Protein 6U50 (pdb70)

Structure (mmCIF, N/CA/C/O backbone):
data_6U50
#
_entry.id   6U50
#
_cell.length_a   47.839
_cell.length_b   47.839
_cell.length_c   85.378
_cell.angle_alpha   90.000
_cell.angle_beta   90.000
_cell.angle_gamma   120.000
#
_symmetry.space_group_name_H-M   'P 31 2 1'
#
loop_
_entity.id
_entity.type
_entity.pdbx_description
1 polymer 'Anti-Sudan ebolavirus Nucleoprotein Single Domain Antibody Sudan B (SB)'
2 non-polymer (4S)-2-METHYL-2,4-PENTANEDIOL
3 water water
#
loop_
_atom_site.group_PDB
_atom_site.id
_atom_site.type_symbol
_atom_site.label_atom_id
_atom_site.labe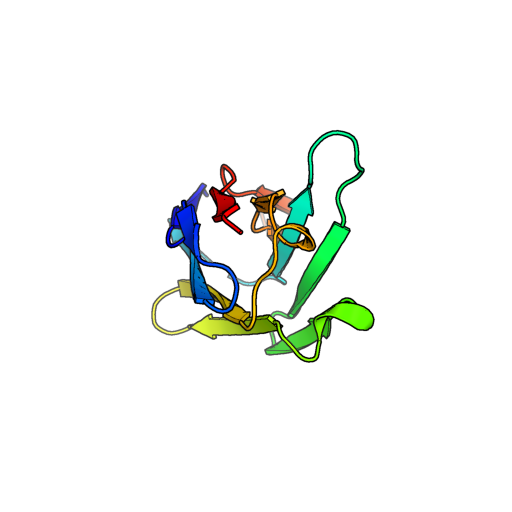l_alt_id
_atom_site.label_comp_id
_atom_site.label_asym_id
_atom_site.label_entity_id
_atom_site.label_seq_id
_atom_site.pdbx_PDB_ins_code
_atom_site.Cartn_x
_atom_site.Cartn_y
_atom_site.Cartn_z
_atom_site.occupancy
_atom_site.B_iso_or_equiv
_atom_site.auth_seq_id
_atom_site.auth_comp_id
_atom_site.auth_asym_id
_atom_site.auth_atom_id
_atom_site.pdbx_PDB_model_num
ATOM 1 N N . VAL A 1 2 ? 10.36200 -4.82700 -1.57000 1.000 44.71589 2 VAL C N 1
ATOM 2 C CA . VAL A 1 2 ? 9.96000 -6.19800 -1.87200 1.000 46.73192 2 VAL C CA 1
ATOM 3 C C . VAL A 1 2 ? 9.42200 -6.32500 -3.28800 1.000 44.65009 2 VAL C C 1
ATOM 4 O O . VAL A 1 2 ? 8.68200 -5.46300 -3.77000 1.000 44.08950 2 VAL C O 1
ATOM 8 N N . LYS A 1 3 ? 9.78800 -7.42500 -3.94300 1.000 41.79975 3 LYS C N 1
ATOM 9 C CA . LYS A 1 3 ? 9.33400 -7.71700 -5.29000 1.000 39.58896 3 LYS C CA 1
ATOM 10 C C . LYS A 1 3 ? 8.99200 -9.19600 -5.36500 1.000 34.64889 3 LYS C C 1
ATOM 11 O O . LYS A 1 3 ? 9.67600 -10.03400 -4.77000 1.000 34.08567 3 LYS C O 1
ATOM 17 N N . LEU A 1 4 ? 7.89700 -9.49700 -6.05100 1.000 27.22958 4 LEU C N 1
ATOM 18 C CA . LEU A 1 4 ? 7.49500 -10.86400 -6.35800 1.000 21.86315 4 LEU C CA 1
ATOM 19 C C . LEU A 1 4 ? 7.77600 -11.10100 -7.83600 1.000 20.69195 4 LEU C C 1
ATOM 20 O O . LEU A 1 4 ? 7.30700 -10.34400 -8.69400 1.000 22.76852 4 LEU C O 1
ATOM 25 N N . GLN A 1 5 ? 8.58500 -12.11600 -8.12800 1.000 18.61276 5 GLN C N 1
ATOM 26 C CA . GLN A 1 5 ? 8.95200 -12.45600 -9.50100 1.000 18.91543 5 GLN C CA 1
ATOM 27 C C . GLN A 1 5 ? 8.37100 -13.81900 -9.83000 1.000 16.89939 5 GLN C C 1
ATOM 28 O O . GLN A 1 5 ? 8.60300 -14.78200 -9.10000 1.000 17.60737 5 GLN C O 1
ATOM 34 N N . GLN A 1 6 ? 7.61900 -13.89600 -10.92700 1.000 17.67317 6 GLN C N 1
ATOM 35 C CA . GLN A 1 6 ? 6.90500 -15.10100 -11.31900 1.000 16.41249 6 GLN C CA 1
ATOM 36 C C . GLN A 1 6 ? 7.57700 -15.77600 -12.51200 1.000 18.33378 6 GLN C C 1
ATOM 37 O O . GLN A 1 6 ? 8.21400 -15.11700 -13.34100 1.000 22.45532 6 GLN C O 1
ATOM 43 N N . SER A 1 7 ? 7.39800 -17.09900 -12.59700 1.000 17.03099 7 SER C N 1
ATOM 44 C CA . SER A 1 7 ? 7.87700 -17.88200 -13.72500 1.000 20.41034 7 SER C CA 1
ATOM 45 C C . SER A 1 7 ? 7.04200 -19.15000 -13.89900 1.000 20.26822 7 SER C C 1
ATOM 46 O O . SER A 1 7 ? 6.20100 -19.48900 -13.06000 1.000 20.69195 7 SER C O 1
ATOM 49 N N . GLY A 1 8 ? 7.27600 -19.85200 -15.02200 1.000 22.20529 8 GLY C N 1
ATOM 50 C CA . GLY A 1 8 ? 6.76600 -21.20600 -15.22400 1.000 22.97381 8 GLY C CA 1
ATOM 51 C C . GLY A 1 8 ? 5.55500 -21.36600 -16.12900 1.000 24.53452 8 GLY C C 1
ATOM 52 O O . GLY A 1 8 ? 5.07200 -22.50300 -16.30200 1.000 24.90299 8 GLY C O 1
ATOM 53 N N . GLY A 1 9 ? 5.06500 -20.29500 -16.72500 1.000 20.48667 9 GLY C N 1
ATOM 54 C CA . GLY A 1 9 ? 3.82400 -20.33100 -17.48800 1.000 19.44444 9 GLY C CA 1
ATOM 55 C C . GLY A 1 9 ? 4.04800 -20.31800 -18.98900 1.000 20.26822 9 GLY C C 1
ATOM 56 O O . GLY A 1 9 ? 4.99400 -20.91700 -19.50900 1.000 23.40544 9 GLY C O 1
ATOM 57 N N . GLY A 1 10 ? 3.14400 -19.66200 -19.70200 1.000 16.52303 10 GLY C N 1
ATOM 58 C CA . GLY A 1 10 ? 3.26500 -19.61500 -21.14800 1.000 14.64912 10 GLY C CA 1
ATOM 59 C C . GLY A 1 10 ? 2.31700 -20.55000 -21.86300 1.000 14.37541 10 GLY C C 1
ATOM 60 O O . GLY A 1 10 ? 1.25800 -20.91800 -21.33500 1.000 16.23879 10 GLY C O 1
ATOM 61 N N . SER A 1 11 ? 2.69800 -20.95000 -23.06800 1.000 14.89389 11 SER C N 1
ATOM 62 C CA . SER A 1 11 ? 1.85800 -21.81200 -23.88200 1.000 15.40974 11 SER C CA 1
ATOM 63 C C . SER A 1 11 ? 2.01700 -23.26300 -23.46000 1.000 13.92535 11 SER C C 1
ATOM 64 O O . SER A 1 11 ? 3.12500 -23.72800 -23.16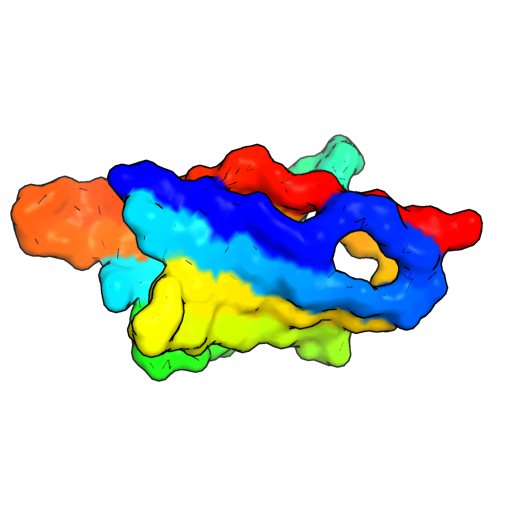200 1.000 15.01496 11 SER C O 1
ATOM 67 N N . VAL A 1 12 ? 0.89300 -23.97800 -23.45000 1.000 13.60163 12 VAL C N 1
ATOM 68 C CA . VAL A 1 12 ? 0.83900 -25.36100 -22.99300 1.000 13.38845 12 VAL C CA 1
ATOM 69 C C . VAL A 1 12 ? -0.31800 -26.04100 -23.70800 1.000 14.85704 12 VAL C C 1
ATOM 70 O O . VAL A 1 12 ? -1.38600 -25.44200 -23.90000 1.000 18.61802 12 VAL C O 1
ATOM 74 N N . GLN A 1 13 ? -0.11000 -27.29400 -24.11000 1.000 14.46489 13 GLN C N 1
ATOM 75 C CA . GLN A 1 13 ? -1.16400 -28.03100 -24.78600 1.000 17.08100 13 GLN C CA 1
ATOM 76 C C . GLN A 1 13 ? -2.25100 -28.49100 -23.81100 1.000 18.60223 13 GLN C C 1
ATOM 77 O O . GLN A 1 13 ? -2.01000 -28.72800 -22.62300 1.000 18.23640 13 GLN C O 1
ATOM 83 N N . GLU A 1 14 ? -3.46600 -28.60100 -24.32700 1.000 20.50509 14 GLU C N 1
ATOM 84 C CA . GLU A 1 14 ? -4.56000 -29.11500 -23.51900 1.000 22.72904 14 GLU C CA 1
ATOM 85 C C . GLU A 1 14 ? -4.19300 -30.48000 -22.95000 1.000 22.68167 14 GLU C C 1
ATOM 86 O O . GLU A 1 14 ? -3.58700 -31.31600 -23.63300 1.000 22.71588 14 GLU C O 1
ATOM 92 N N . GLY A 1 15 ? -4.59100 -30.71100 -21.69500 1.000 21.48679 15 GLY C N 1
ATOM 93 C CA . GLY A 1 15 ? -4.24500 -31.91700 -20.97400 1.000 20.23400 15 GLY C CA 1
ATOM 94 C C . GLY A 1 15 ? -2.91600 -31.85700 -20.26500 1.000 21.82630 15 GLY C C 1
ATOM 95 O O . GLY A 1 15 ? -2.63300 -32.74800 -19.44900 1.000 21.02621 15 GLY C O 1
ATOM 96 N N . GLY A 1 16 ? -2.10700 -30.82800 -20.54600 1.000 18.48643 16 GLY C N 1
ATOM 97 C CA . GLY A 1 16 ? -0.79700 -30.64400 -19.95600 1.000 17.88636 16 GLY C CA 1
ATOM 98 C C . GLY A 1 16 ? -0.86700 -30.07400 -18.55200 1.000 17.45736 16 GLY C C 1
ATOM 99 O O . GLY A 1 16 ? -1.93600 -29.88000 -17.96900 1.000 18.81805 16 GLY C O 1
ATOM 100 N N . SER A 1 17 ? 0.32300 -29.79500 -18.00700 1.000 17.09152 17 SER C N 1
ATOM 101 C CA . SER A 1 17 ? 0.45100 -29.32300 -16.63800 1.000 17.62053 17 SER C CA 1
ATOM 102 C C . SER A 1 17 ? 1.60700 -28.32900 -16.56400 1.000 16.94677 17 SER C C 1
ATOM 103 O O . SER A 1 17 ? 2.55200 -28.37100 -17.35400 1.000 18.07585 17 SER C O 1
ATOM 106 N N . LEU A 1 18 ? 1.51700 -27.43400 -15.58900 1.000 17.10995 18 LEU C N 1
ATOM 107 C CA . LEU A 1 18 ? 2.50700 -26.39400 -15.36400 1.000 17.52842 18 LEU C CA 1
ATOM 108 C C . LEU A 1 18 ? 2.75700 -26.29600 -13.87300 1.000 15.68346 18 LEU C C 1
ATOM 109 O O . LEU A 1 18 ? 1.90000 -26.65100 -13.06700 1.000 17.84951 18 LEU C O 1
ATOM 114 N N . ARG A 1 19 ? 3.94700 -25.81500 -13.50500 1.000 14.15696 19 ARG C N 1
ATOM 115 C CA . ARG A 1 19 ? 4.22200 -25.41400 -12.12900 1.000 16.09140 19 ARG C CA 1
ATOM 116 C C . ARG A 1 19 ? 4.66500 -23.95700 -12.15100 1.000 14.54911 19 ARG C C 1
ATOM 117 O O . ARG A 1 19 ? 5.79400 -23.65600 -12.54800 1.000 16.92308 19 ARG C O 1
ATOM 125 N N . LEU A 1 20 ? 3.79000 -23.05400 -11.72700 1.000 15.80453 20 LEU C N 1
ATOM 126 C CA . LEU A 1 20 ? 4.17700 -21.66100 -11.61300 1.000 14.29908 20 LEU C CA 1
ATOM 127 C C . LEU A 1 20 ? 4.97200 -21.44900 -10.33600 1.000 14.57280 20 LEU C C 1
ATOM 128 O O . LEU A 1 20 ? 4.76200 -22.12400 -9.32300 1.000 16.96519 20 LEU C O 1
ATOM 133 N N . SER A 1 21 ? 5.89800 -20.51000 -10.39400 1.000 15.07286 21 SER C N 1
ATOM 134 C CA . SER A 1 21 ? 6.68300 -20.14900 -9.22000 1.000 16.09667 21 SER C CA 1
ATOM 135 C C . SER A 1 21 ? 6.56500 -18.64900 -8.99900 1.000 16.40197 21 SER C C 1
ATOM 136 O O . SER A 1 21 ? 6.35100 -17.88200 -9.93700 1.000 15.72031 21 SER C O 1
ATOM 139 N N . CYS A 1 22 ? 6.68700 -18.25800 -7.73200 1.000 14.81493 22 CYS C N 1
ATOM 140 C CA . CYS A 1 22 ? 6.60900 -16.87200 -7.29200 1.000 13.54373 22 CYS C CA 1
ATOM 141 C C . CYS A 1 22 ? 7.67800 -16.72800 -6.22800 1.000 15.11760 22 CYS C C 1
ATOM 142 O O . CYS A 1 22 ? 7.57200 -17.35800 -5.17600 1.000 18.22061 22 CYS C O 1
ATOM 145 N N . ALA A 1 23 ? 8.72500 -15.96500 -6.52100 1.000 15.36500 23 ALA C N 1
ATOM 146 C CA . ALA A 1 23 ? 9.86400 -15.81400 -5.62000 1.000 17.27839 23 ALA C CA 1
ATOM 147 C C . ALA A 1 23 ? 9.82400 -14.41200 -5.03900 1.000 26.44791 23 ALA C C 1
ATOM 148 O O . ALA A 1 23 ? 9.68500 -13.43500 -5.77800 1.000 25.66360 23 ALA C O 1
ATOM 150 N N . SER A 1 24 ? 9.92600 -14.31900 -3.72300 1.000 37.39922 24 SER C N 1
ATOM 151 C CA . SER A 1 24 ? 9.83600 -13.04300 -3.01200 1.000 47.80573 24 SER C CA 1
ATOM 152 C C . SER A 1 24 ? 11.25600 -12.60200 -2.68400 1.000 51.06665 24 SER C C 1
ATOM 153 O O . SER A 1 24 ? 11.85900 -13.07500 -1.71800 1.000 52.86423 24 SER C O 1
ATOM 156 N N . SER A 1 25 ? 11.79200 -11.71400 -3.51200 1.000 52.81160 25 SER C N 1
ATOM 157 C CA . SER A 1 25 ? 13.15400 -11.22800 -3.35800 1.000 54.03543 25 SER C CA 1
ATOM 158 C C . SER A 1 25 ? 13.20900 -10.06500 -2.36800 1.000 53.53273 25 SER C C 1
ATOM 159 O O . SER A 1 25 ? 12.37800 -9.15400 -2.42000 1.000 51.42459 25 SER C O 1
ATOM 162 N N . ALA A 1 31 ? 6.13400 -15.36700 7.36900 1.000 46.32134 31 ALA C N 1
ATOM 163 C CA . ALA A 1 31 ? 6.24500 -14.10200 6.65900 1.000 45.28701 31 ALA C CA 1
ATOM 164 C C . ALA A 1 31 ? 4.86600 -13.46100 6.57200 1.000 45.48440 31 ALA C C 1
ATOM 165 O O . ALA A 1 31 ? 4.59300 -12.42400 7.19300 1.000 48.57161 31 ALA C O 1
ATOM 167 N N . GLY A 1 32 ? 3.98700 -14.10100 5.80900 1.000 41.63394 32 GLY C N 1
ATOM 168 C CA . GLY A 1 32 ? 2.61400 -13.68100 5.69700 1.000 35.40424 32 GLY C CA 1
ATOM 169 C C . GLY A 1 32 ? 1.87100 -14.65600 4.80800 1.000 27.16642 32 GLY C C 1
ATOM 1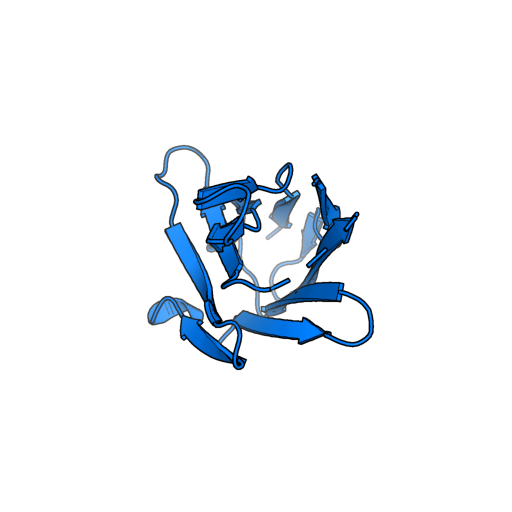70 O O . GLY A 1 32 ? 2.48200 -15.48500 4.13000 1.000 28.01125 32 GLY C O 1
ATOM 171 N N . PRO A 1 33 ? 0.54700 -14.58500 4.78200 1.000 22.01843 33 PRO C N 1
ATOM 172 C CA . PRO A 1 33 ? -0.19500 -15.44300 3.85900 1.000 17.44946 33 PRO C CA 1
ATOM 173 C C . PRO A 1 33 ? 0.06700 -15.03700 2.41300 1.000 18.31272 33 PRO C C 1
ATOM 174 O O . PRO A 1 33 ? 0.40200 -13.88700 2.10800 1.000 16.50198 33 PRO C O 1
ATOM 178 N N . MET A 1 34 ? -0.07300 -16.00900 1.52100 1.000 15.79926 34 MET C N 1
ATOM 179 C CA . MET A 1 34 ? 0.11800 -15.77300 0.09900 1.000 15.51765 34 MET C CA 1
ATOM 180 C C . MET A 1 34 ? -1.02300 -16.42100 -0.66300 1.000 13.89903 34 MET C C 1
ATOM 181 O O . MET A 1 34 ? -1.69100 -17.32000 -0.16700 1.000 16.56514 34 MET C O 1
ATOM 186 N N . GLY A 1 35 ? -1.21700 -15.97800 -1.90200 1.000 15.24920 35 GLY C N 1
ATOM 187 C CA . GLY A 1 35 ? -2.25800 -16.55600 -2.72500 1.000 14.34119 35 GLY C CA 1
ATOM 188 C C . GLY A 1 35 ? -1.95200 -16.42400 -4.20300 1.000 13.85429 35 GLY C C 1
ATOM 189 O O . GLY A 1 35 ? -1.16800 -15.57400 -4.63200 1.000 15.05970 35 GLY C O 1
ATOM 190 N N . TRP A 1 36 ? -2.57000 -17.31700 -4.96200 1.000 12.02513 36 TRP C N 1
ATOM 191 C CA . TRP A 1 36 ? -2.61300 -17.28000 -6.42000 1.000 12.43044 36 TRP C CA 1
ATOM 192 C C . TRP A 1 36 ? -4.00700 -16.89100 -6.89100 1.000 12.26989 36 TRP C C 1
ATOM 193 O O . TRP A 1 36 ? -5.00800 -17.45000 -6.42000 1.000 13.89903 36 TRP C O 1
ATOM 204 N N . TYR A 1 37 ? -4.05600 -15.94300 -7.83200 1.000 10.99342 37 TYR C N 1
ATOM 205 C CA . TYR A 1 37 ? -5.28200 -15.45500 -8.44000 1.000 11.98302 37 TYR C CA 1
ATOM 206 C C . TYR A 1 37 ? -5.12700 -15.57800 -9.93800 1.000 13.48846 37 TYR C C 1
ATOM 207 O O . TYR A 1 37 ? -4.01600 -15.71000 -10.44700 1.000 15.28078 37 TYR C O 1
ATOM 216 N N . ARG A 1 38 ? -6.24900 -15.55600 -10.64100 1.000 13.25159 38 ARG C N 1
ATOM 217 C CA . ARG A 1 38 ? -6.18900 -15.52100 -12.09200 1.000 14.37014 38 ARG C CA 1
ATOM 218 C C . ARG A 1 38 ? -7.27200 -14.60400 -12.62300 1.000 14.82809 38 ARG C C 1
ATOM 219 O O . ARG A 1 38 ? -8.32700 -14.40300 -11.99400 1.000 16.56778 38 ARG C O 1
ATOM 227 N N . ARG A 1 39 ? -6.99100 -14.04100 -13.79200 1.000 15.86769 39 ARG C N 1
ATOM 228 C CA . ARG A 1 39 ? -7.95700 -13.19700 -14.47600 1.000 18.14165 39 ARG C CA 1
ATOM 229 C C . ARG A 1 39 ? -7.92900 -13.50200 -15.96600 1.000 21.35519 39 ARG C C 1
ATOM 230 O O . ARG A 1 39 ? -6.90900 -13.29200 -16.64100 1.000 20.64195 39 ARG C O 1
ATOM 238 N N . ALA A 1 40 ? -9.04500 -14.01700 -16.45600 1.000 22.01053 40 ALA C N 1
ATOM 239 C CA . ALA A 1 40 ? -9.24400 -14.26000 -17.86900 1.000 29.32194 40 ALA C CA 1
ATOM 240 C C . ALA A 1 40 ? -9.76400 -12.99700 -18.53000 1.000 31.87751 40 ALA C C 1
ATOM 241 O O . ALA A 1 40 ? -10.33300 -12.12800 -17.86700 1.000 30.50366 40 ALA C O 1
ATOM 243 N N . PRO A 1 41 ? -9.59700 -12.87600 -19.84300 1.000 37.42028 41 PRO C N 1
ATOM 244 C CA . PRO A 1 41 ? -10.08500 -11.68600 -20.54000 1.000 39.94426 41 PRO C CA 1
ATOM 245 C C . PRO A 1 41 ? -11.57300 -11.51200 -20.31000 1.000 42.87093 41 PRO C C 1
ATOM 246 O O . PRO A 1 41 ? -12.35300 -12.45800 -20.44900 1.000 45.53177 41 PRO C O 1
ATOM 250 N N . GLY A 1 42 ? -11.95900 -10.29200 -19.94700 1.000 42.18401 42 GLY C N 1
ATOM 251 C CA . GLY A 1 42 ? -13.35600 -9.96800 -19.75700 1.000 40.49433 42 GLY C CA 1
ATOM 252 C C . GLY A 1 42 ? -13.97500 -10.54100 -18.50500 1.000 39.02573 42 GLY C C 1
ATOM 253 O O . GLY A 1 42 ? -15.20500 -10.61000 -18.40600 1.000 41.13914 42 GLY C O 1
ATOM 254 N N . ASN A 1 43 ? -13.17000 -10.95700 -17.53600 1.000 34.45676 43 ASN C N 1
ATOM 255 C CA . ASN A 1 43 ? -13.72100 -11.46000 -16.29100 1.000 32.07490 43 ASN C CA 1
ATOM 256 C C . ASN A 1 43 ? -13.02000 -10.81200 -15.10700 1.000 28.82714 43 ASN C C 1
ATOM 257 O O . ASN A 1 43 ? -11.94600 -10.22000 -15.24000 1.000 31.12215 43 ASN C O 1
ATOM 262 N N . GLU A 1 44 ? -13.65100 -10.93300 -13.93600 1.000 26.59793 44 GLU C N 1
ATOM 263 C CA . GLU A 1 44 ? -13.07300 -10.41300 -12.71500 1.000 21.33150 44 GLU C CA 1
ATOM 264 C C . GLU A 1 44 ? -12.01400 -11.37600 -12.18900 1.000 20.60773 44 GLU C C 1
ATOM 265 O O . GLU A 1 44 ? -11.93300 -12.53700 -12.59400 1.000 21.53942 44 GLU C O 1
ATOM 271 N N . ARG A 1 45 ? -11.19500 -10.86400 -11.27800 1.000 19.84448 45 ARG C N 1
ATOM 272 C CA . ARG A 1 45 ? -10.18800 -11.66700 -10.59500 1.000 18.89437 45 ARG C CA 1
ATOM 273 C C . ARG A 1 45 ? -10.85100 -12.81200 -9.83800 1.000 19.39180 45 ARG C C 1
ATOM 274 O O . ARG A 1 45 ? -11.93900 -12.66400 -9.27600 1.000 19.27863 45 ARG C O 1
ATOM 282 N N . GLU A 1 46 ? -10.19000 -13.96000 -9.79700 1.000 16.19931 46 GLU C N 1
ATOM 283 C CA . GLU A 1 46 ? -10.68400 -15.02600 -8.93500 1.000 17.08889 46 GLU C CA 1
ATOM 284 C C . GLU A 1 46 ? -9.53500 -15.66900 -8.17800 1.000 16.63094 46 GLU C C 1
ATOM 285 O O . GLU A 1 46 ? -8.45000 -15.88500 -8.73000 1.000 18.03900 46 GLU C O 1
ATOM 291 N N . LEU A 1 47 ? -9.79100 -15.96000 -6.90000 1.000 13.70691 47 LEU C N 1
ATOM 292 C CA . LEU A 1 47 ? -8.82600 -16.68400 -6.08200 1.000 13.34897 47 LEU C CA 1
ATOM 293 C C . LEU A 1 47 ? -8.76200 -18.12100 -6.56200 1.000 15.19919 47 LEU C C 1
ATOM 294 O O . LEU A 1 47 ? -9.79500 -18.76600 -6.75000 1.000 18.12849 47 LEU C O 1
ATOM 299 N N . VAL A 1 48 ? -7.55600 -18.60400 -6.83000 1.000 12.51729 48 VAL C N 1
ATOM 300 C CA . VAL A 1 48 ? -7.35400 -20.01700 -7.10400 1.000 13.88588 48 VAL C CA 1
ATOM 301 C C . VAL A 1 48 ? -7.01000 -20.77500 -5.83000 1.000 14.20170 48 VAL C C 1
ATOM 302 O O . VAL A 1 48 ? -7.63100 -21.79100 -5.51000 1.000 14.00168 48 VAL C O 1
ATOM 306 N N . ALA A 1 49 ? -6.02500 -20.28800 -5.07600 1.000 13.05420 49 ALA C N 1
ATOM 307 C CA . ALA A 1 49 ? -5.61600 -20.96200 -3.85200 1.000 15.14655 49 ALA C CA 1
ATOM 308 C C . ALA A 1 49 ? -4.86200 -19.97600 -2.97000 1.000 14.45963 49 ALA C C 1
ATOM 309 O O . ALA A 1 49 ? -4.22400 -19.05000 -3.46800 1.000 15.70451 49 ALA C O 1
ATOM 311 N N . GLY A 1 50 ? -4.92500 -20.18200 -1.65300 1.000 13.68322 50 GLY C N 1
ATOM 312 C CA . GLY A 1 50 ? -4.14600 -19.38700 -0.72900 1.000 14.14643 50 GLY C CA 1
ATOM 313 C C . GLY A 1 50 ? -3.50700 -20.27800 0.31600 1.000 15.07286 50 GLY C C 1
ATOM 314 O O . GLY A 1 50 ? -3.93900 -21.40200 0.54200 1.000 16.86518 50 GLY C O 1
ATOM 315 N N . ILE A 1 51 ? -2.45900 -19.76200 0.95100 1.000 12.72258 51 ILE C N 1
ATOM 316 C CA . ILE A 1 51 ? -1.75900 -20.51700 1.98900 1.000 12.76732 51 ILE C CA 1
ATOM 317 C C . ILE A 1 51 ? -1.37800 -19.57400 3.12200 1.000 15.39395 51 ILE C C 1
ATOM 318 O O . ILE A 1 51 ? -0.86500 -18.47700 2.88400 1.000 18.51801 51 ILE C O 1
ATOM 323 N N . SER A 1 52 ? -1.64900 -19.99400 4.36100 1.000 15.46764 52 SER C N 1
ATOM 324 C CA . SER A 1 52 ? -1.32500 -19.17900 5.52200 1.000 16.40723 52 SER C CA 1
ATOM 325 C C . SER A 1 52 ? 0.16500 -19.26900 5.86100 1.000 18.98649 52 SER C C 1
ATOM 326 O O . SER A 1 52 ? 0.91300 -20.09900 5.33800 1.000 17.84424 52 SER C O 1
ATOM 329 N N . ARG A 1 53 ? 0.59500 -18.38800 6.76300 1.000 20.75775 53 ARG C N 1
ATOM 330 C CA . ARG A 1 53 ? 1.97800 -18.43600 7.20900 1.000 22.18424 53 ARG C CA 1
ATOM 331 C C . ARG A 1 53 ? 2.31800 -19.83800 7.70200 1.000 18.06796 53 ARG C C 1
ATOM 332 O O . ARG A 1 53 ? 3.40000 -20.35900 7.42200 1.000 22.20793 53 ARG C O 1
ATOM 340 N N . ASN A 1 54 ? 1.40000 -20.47100 8.42100 1.000 17.26260 54 ASN C N 1
ATOM 341 C CA . ASN A 1 54 ? 1.63700 -21.77800 9.01100 1.000 18.62329 54 ASN C CA 1
ATO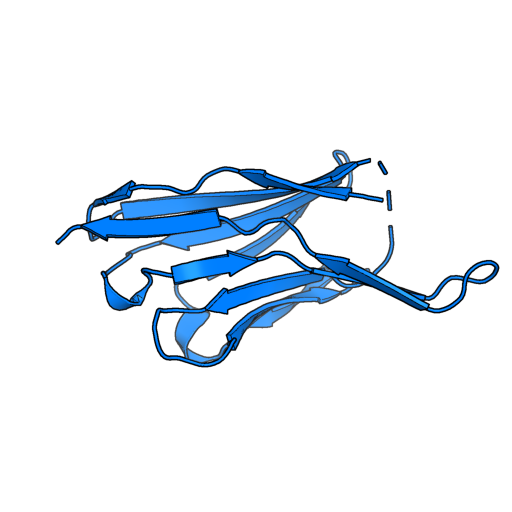M 342 C C . ASN A 1 54 ? 1.33800 -22.93300 8.06800 1.000 18.56538 54 ASN C C 1
ATOM 343 O O . ASN A 1 54 ? 1.49300 -24.09400 8.47400 1.000 18.63645 54 ASN C O 1
ATOM 348 N N . GLY A 1 55 ? 0.93200 -22.65200 6.82300 1.000 17.02836 55 GLY C N 1
ATOM 349 C CA . GLY A 1 55 ? 0.74500 -23.68100 5.82000 1.000 15.36237 55 GLY C CA 1
ATOM 350 C C . GLY A 1 55 ? -0.67800 -24.15500 5.60800 1.000 13.34897 55 GLY C C 1
ATOM 351 O O . GLY A 1 55 ? -0.88200 -25.07700 4.80900 1.000 14.38594 55 GLY C O 1
ATOM 352 N N . ARG A 1 56 ? -1.67100 -23.56200 6.28300 1.000 15.33605 56 ARG C N 1
ATOM 353 C CA . ARG A 1 56 ? -3.05900 -23.94400 6.03000 1.000 16.21773 56 ARG C CA 1
ATOM 354 C C . ARG A 1 56 ? -3.47800 -23.45000 4.65300 1.000 15.57292 56 ARG C C 1
ATOM 355 O O . ARG A 1 56 ? -3.21300 -22.30100 4.28900 1.000 15.58345 56 ARG C O 1
ATOM 363 N N . THR A 1 57 ? -4.15000 -24.30300 3.89600 1.000 14.83599 57 THR C N 1
ATOM 364 C CA . THR A 1 57 ? -4.48100 -23.98400 2.51000 1.000 13.17000 57 THR C CA 1
ATOM 365 C C . THR A 1 57 ? -5.98300 -23.84900 2.31100 1.000 14.68334 57 THR C C 1
ATOM 366 O O . THR A 1 57 ? -6.78900 -24.50200 2.98300 1.000 16.42039 57 THR C O 1
ATOM 370 N N . ILE A 1 58 ? -6.34600 -22.98400 1.36900 1.000 14.04116 58 ILE C N 1
ATOM 371 C CA . ILE A 1 58 ? -7.72500 -22.85100 0.92200 1.000 14.28856 58 ILE C CA 1
ATOM 372 C C . ILE A 1 58 ? -7.73400 -22.79100 -0.60200 1.000 16.71516 58 ILE C C 1
ATOM 373 O O . ILE A 1 58 ? -6.80800 -22.24600 -1.21900 1.000 16.61515 58 ILE C O 1
ATOM 378 N N . TYR A 1 59 ? -8.75700 -23.40800 -1.20200 1.000 15.22551 59 TYR C N 1
ATOM 379 C CA . TYR A 1 59 ? -8.88400 -23.50000 -2.64500 1.000 15.45975 59 TYR C CA 1
ATOM 380 C C . TYR A 1 59 ? -10.25200 -23.02600 -3.10900 1.000 15.03338 59 TYR C C 1
ATOM 381 O O . TYR A 1 59 ? -11.25300 -23.19000 -2.41400 1.000 16.74674 59 TYR C O 1
ATOM 390 N N . ALA A 1 60 ? -10.29900 -22.46600 -4.31700 1.000 14.60438 60 ALA C N 1
ATOM 391 C CA . ALA A 1 60 ? -11.57200 -22.38300 -5.00600 1.000 16.48619 60 ALA C CA 1
ATOM 392 C C . ALA A 1 60 ? -12.16800 -23.79800 -5.07700 1.000 18.12323 60 ALA C C 1
ATOM 393 O O . ALA A 1 60 ? -11.48400 -24.71900 -5.54800 1.000 18.21008 60 ALA C O 1
ATOM 395 N N . PRO A 1 61 ? -13.39600 -24.01900 -4.58900 1.000 17.46262 61 PRO C N 1
ATOM 396 C CA . PRO A 1 61 ? -13.90400 -25.40600 -4.54100 1.000 18.22587 61 PRO C CA 1
ATOM 397 C C . PRO A 1 61 ? -13.78000 -26.15900 -5.84800 1.000 20.21558 61 PRO C C 1
ATOM 398 O O . PRO A 1 61 ? -13.41900 -27.34300 -5.83800 1.000 21.85525 61 PRO C O 1
ATOM 402 N N . SER A 1 62 ? -14.05400 -25.50900 -6.98000 1.000 21.93684 62 SER C N 1
ATOM 403 C CA . SER A 1 62 ? -14.09000 -26.21900 -8.25100 1.000 24.41082 62 SER C CA 1
ATOM 404 C C . SER A 1 62 ? -12.71000 -26.43700 -8.84800 1.000 22.53428 62 SER C C 1
ATOM 405 O O . SER A 1 62 ? -12.59900 -27.10300 -9.88600 1.000 23.45808 62 SER C O 1
ATOM 408 N N . LEU A 1 63 ? -11.66200 -25.89400 -8.23100 1.000 19.68131 63 LEU C N 1
ATOM 409 C CA . LEU A 1 63 ? -10.30800 -26.03100 -8.74400 1.000 16.84676 63 LEU C CA 1
ATOM 410 C C . LEU A 1 63 ? -9.44800 -26.93900 -7.88000 1.000 18.47590 63 LEU C C 1
ATOM 411 O O . LEU A 1 63 ? -8.35200 -27.31500 -8.29700 1.000 19.90239 63 LEU C O 1
ATOM 416 N N . LYS A 1 64 ? -9.93000 -27.29700 -6.71600 1.000 19.66552 64 LYS C N 1
ATOM 417 C CA . LYS A 1 64 ? -9.17000 -28.08700 -5.80600 1.000 24.36871 64 LYS C CA 1
ATOM 418 C C . LYS A 1 64 ? -8.62000 -29.38100 -6.34200 1.000 23.58704 64 LYS C C 1
ATOM 419 O O . LYS A 1 64 ? -7.56700 -29.78400 -5.98100 1.000 25.44252 64 LYS C O 1
ATOM 425 N N . ASP A 1 65 ? -9.34500 -30.00900 -7.21500 1.000 21.32098 65 ASP C N 1
ATOM 426 C CA . ASP A 1 65 ? -8.91400 -31.31100 -7.71900 1.000 24.28449 65 ASP C CA 1
ATOM 427 C C . ASP A 1 65 ? -7.76400 -31.22800 -8.72000 1.000 23.86865 65 ASP C C 1
ATOM 428 O O . ASP A 1 65 ? -7.09600 -32.24400 -8.95600 1.000 27.64279 65 ASP C O 1
ATOM 433 N N . ARG A 1 66 ? -7.50800 -30.05800 -9.31500 1.000 21.64470 66 ARG C N 1
ATOM 434 C CA . ARG A 1 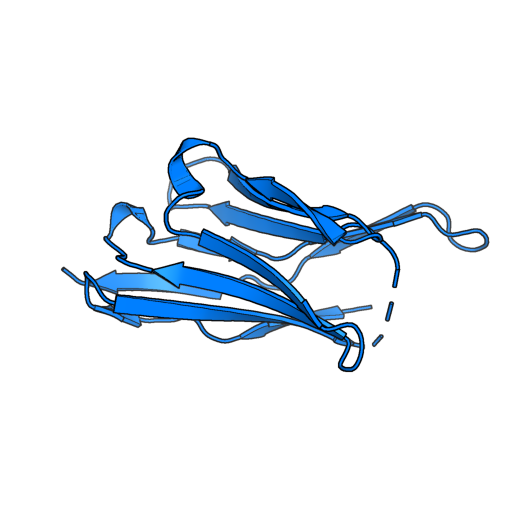66 ? -6.46600 -29.92200 -10.32600 1.000 20.23927 66 ARG C CA 1
ATOM 435 C C . ARG A 1 66 ? -5.35200 -28.95500 -9.95500 1.000 19.37864 66 ARG C C 1
ATOM 436 O O . ARG A 1 66 ? -4.33800 -28.90900 -10.66500 1.000 19.48392 66 ARG C O 1
ATOM 444 N N . PHE A 1 67 ? -5.49900 -28.18100 -8.88800 1.000 18.02321 67 PHE C N 1
ATOM 445 C CA . PHE A 1 67 ? -4.52400 -27.17400 -8.50400 1.000 19.58393 67 PHE C CA 1
ATOM 446 C C . PHE A 1 67 ? -4.00700 -27.48300 -7.10200 1.000 22.66324 67 PHE C C 1
ATOM 447 O O . PHE A 1 67 ? -4.77000 -27.89600 -6.22200 1.000 23.27911 67 PHE C O 1
ATOM 455 N N . THR A 1 68 ? -2.71000 -27.30300 -6.90300 1.000 20.32875 68 THR C N 1
ATOM 456 C CA . THR A 1 68 ? -2.10900 -27.43000 -5.58000 1.000 21.60785 68 THR C CA 1
ATOM 457 C C . THR A 1 68 ? -1.15600 -26.27300 -5.30500 1.000 18.40747 68 THR C C 1
ATOM 458 O O . THR A 1 68 ? -0.24200 -25.99600 -6.09500 1.000 18.25482 68 THR C O 1
ATOM 462 N N . ILE A 1 69 ? -1.33300 -25.63300 -4.15400 1.000 16.39933 69 ILE C N 1
ATOM 463 C CA . ILE A 1 69 ? -0.46100 -24.54900 -3.70900 1.000 14.76493 69 ILE C CA 1
ATOM 464 C C . ILE A 1 69 ? 0.49300 -25.11200 -2.66600 1.000 14.64386 69 ILE C C 1
ATOM 465 O O . ILE A 1 69 ? 0.11700 -25.97200 -1.84400 1.000 16.89413 69 ILE C O 1
ATOM 470 N N . SER A 1 70 ? 1.74000 -24.65600 -2.71100 1.000 15.96507 70 SER C N 1
ATOM 471 C CA . SER A 1 70 ? 2.72500 -25.03400 -1.71000 1.000 16.57830 70 SER C CA 1
ATOM 472 C C . SER A 1 70 ? 3.75100 -23.91200 -1.60100 1.000 17.00993 70 SER C C 1
ATOM 473 O O . SER A 1 70 ? 3.89400 -23.08000 -2.50100 1.000 15.74926 70 SER C O 1
ATOM 476 N N . ARG A 1 71 ? 4.45400 -23.88000 -0.47900 1.000 18.76014 71 ARG C N 1
ATOM 477 C CA . ARG A 1 71 ? 5.47300 -22.87100 -0.23800 1.000 21.39467 71 ARG C CA 1
ATOM 478 C C . ARG A 1 71 ? 6.73200 -23.55600 0.25700 1.000 22.80273 71 ARG C C 1
ATOM 479 O O . ARG A 1 71 ? 6.67800 -24.39200 1.17100 1.000 24.40556 71 ARG C O 1
ATOM 487 N N . ASP A 1 72 ? 7.85400 -23.20200 -0.36200 1.000 24.94246 72 ASP C N 1
ATOM 488 C CA . ASP A 1 72 ? 9.17600 -23.68700 0.02400 1.000 29.41405 72 ASP C CA 1
ATOM 489 C C . ASP A 1 72 ? 9.78400 -22.64400 0.95400 1.000 34.40676 72 ASP C C 1
ATOM 490 O O . ASP A 1 72 ? 10.18600 -21.56600 0.50800 1.000 33.09081 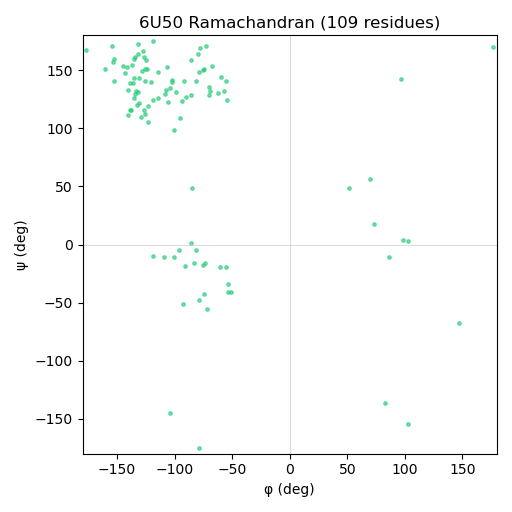72 ASP C O 1
ATOM 495 N N . ASP A 1 73 ? 9.88000 -22.97500 2.23100 1.000 40.83384 73 ASP C N 1
ATOM 496 C CA . ASP A 1 73 ? 10.42500 -22.03400 3.16700 1.000 47.17145 73 ASP C CA 1
ATOM 497 C C . ASP A 1 73 ? 11.96400 -22.00600 3.23200 1.000 50.05074 73 ASP C C 1
ATOM 498 O O . ASP A 1 73 ? 12.55000 -21.08000 3.70900 1.000 51.21140 73 ASP C O 1
ATOM 503 N N . ASP A 1 74 ? 12.59600 -23.00900 2.70100 1.000 50.50606 74 ASP C N 1
ATOM 504 C CA . ASP A 1 74 ? 14.02700 -22.99200 2.64900 1.000 52.06940 74 ASP C CA 1
ATOM 505 C C . ASP A 1 74 ? 14.47800 -22.01000 1.54800 1.000 50.34551 74 ASP C C 1
ATOM 506 O O . ASP A 1 74 ? 15.38700 -21.24900 1.75700 1.000 50.09811 74 ASP C O 1
ATOM 511 N N . ASN A 1 75 ? 13.82600 -22.00700 0.39000 1.000 46.67139 75 ASN C N 1
ATOM 512 C CA . ASN A 1 75 ? 14.23000 -21.12500 -0.71100 1.000 44.61324 75 ASN C CA 1
ATOM 513 C C . ASN A 1 75 ? 13.40400 -19.86100 -0.89100 1.000 44.47112 75 ASN C C 1
ATOM 514 O O . ASN A 1 75 ? 13.74000 -19.00500 -1.64600 1.000 44.35795 75 ASN C O 1
ATOM 519 N N . ASN A 1 76 ? 12.28600 -19.75600 -0.20200 1.000 42.55247 76 ASN C N 1
ATOM 520 C CA . ASN A 1 76 ? 11.41400 -18.59800 -0.32100 1.000 43.68682 76 ASN C CA 1
ATOM 521 C C . ASN A 1 76 ? 10.74800 -18.59500 -1.69500 1.000 35.41740 76 ASN C C 1
ATOM 522 O O . ASN A 1 76 ? 10.86900 -17.62700 -2.45600 1.000 34.00934 76 ASN C O 1
ATOM 527 N N . ILE A 1 77 ? 10.05600 -19.68000 -2.02400 1.000 27.04272 77 ILE C N 1
ATOM 528 C CA . ILE A 1 77 ? 9.36200 -19.80200 -3.30200 1.000 22.96591 77 ILE C CA 1
ATOM 529 C C . ILE A 1 77 ? 7.96300 -20.33600 -3.05600 1.000 20.01556 77 ILE C C 1
ATOM 530 O O . ILE A 1 77 ? 7.79200 -21.31900 -2.33200 1.000 21.26044 77 ILE C O 1
ATOM 535 N N . LEU A 1 78 ? 6.97200 -19.69300 -3.66400 1.000 16.08614 78 LEU C N 1
ATOM 536 C CA . LEU A 1 78 ? 5.59800 -20.17100 -3.66400 1.000 15.81769 78 LEU C CA 1
ATOM 537 C C . LEU A 1 78 ? 5.33300 -20.81400 -5.01600 1.000 16.41513 78 LEU C C 1
ATOM 538 O O . LEU A 1 78 ? 5.77800 -20.29400 -6.04600 1.000 16.76780 78 LEU C O 1
ATOM 543 N N . TYR A 1 79 ? 4.61400 -21.94400 -5.01200 1.000 16.18352 79 TYR C N 1
ATOM 544 C CA . TYR A 1 79 ? 4.33000 -22.69900 -6.22400 1.000 15.68609 79 TYR C CA 1
ATOM 545 C C . TYR A 1 79 ? 2.83600 -22.89900 -6.41600 1.000 14.28592 79 TYR C C 1
ATOM 546 O O . TYR A 1 79 ? 2.07900 -23.01100 -5.45000 1.000 15.65977 79 TYR C O 1
ATOM 555 N N . LEU A 1 80 ? 2.43300 -23.00100 -7.67500 1.000 13.68059 80 LEU C N 1
ATOM 556 C CA . LEU A 1 80 ? 1.09500 -23.45200 -8.04400 1.000 13.37792 80 LEU C CA 1
ATOM 557 C C . LEU A 1 80 ? 1.24900 -24.54900 -9.08500 1.000 15.42290 80 LEU C C 1
ATOM 558 O O . LEU A 1 80 ? 1.67000 -24.28100 -10.21400 1.000 17.18101 80 LEU C O 1
ATOM 563 N N . GLN A 1 81 ? 0.95100 -25.77900 -8.69900 1.000 15.18340 81 GLN C N 1
ATOM 564 C CA . GLN A 1 81 ? 0.88800 -26.88900 -9.63800 1.000 16.07298 81 GLN C CA 1
ATOM 565 C C . GLN A 1 81 ? -0.51100 -26.91500 -10.23600 1.000 16.55462 81 GLN C C 1
ATOM 566 O O . GLN A 1 81 ? -1.49700 -26.86000 -9.49800 1.000 20.50772 81 GLN C O 1
ATOM 572 N N . MET A 1 82 ? -0.59400 -26.96300 -11.56500 1.000 19.26020 82 MET C N 1
ATOM 573 C CA . MET A 1 82 ? -1.88200 -26.96200 -12.24500 1.000 20.43666 82 MET C CA 1
ATOM 574 C C . MET A 1 82 ? -1.89100 -28.01100 -13.35200 1.000 19.76026 82 MET C C 1
ATOM 575 O O . MET A 1 82 ? -1.03000 -27.99900 -14.23600 1.000 21.14727 82 MET C O 1
ATOM 580 N N . SER A 1 83 ? -2.88100 -28.90800 -13.32100 1.000 19.04965 83 SER C N 1
ATOM 581 C CA . SER A 1 83 ? -2.87200 -30.10100 -14.15600 1.000 19.07597 83 SER C CA 1
ATOM 582 C C . SER A 1 83 ? -4.15600 -30.24700 -14.96200 1.000 19.58130 83 SER C C 1
ATOM 583 O O . SER A 1 83 ? -5.18100 -29.61100 -14.68500 1.000 19.94450 83 SER C O 1
ATOM 586 N N . ASP A 1 84 ? -4.09600 -31.14600 -15.95000 1.000 19.04702 84 ASP C N 1
ATOM 587 C CA . ASP A 1 84 ? -5.25200 -31.46400 -16.79800 1.000 23.12646 84 ASP C CA 1
ATOM 588 C C . ASP A 1 84 ? -5.87700 -30.19100 -17.37700 1.000 21.83156 84 ASP C C 1
ATOM 589 O O . ASP A 1 84 ? -7.09000 -29.99100 -17.32800 1.000 20.92356 84 ASP C O 1
ATOM 594 N N . LEU A 1 85 ? -5.04100 -29.32000 -17.93500 1.000 19.39706 85 LEU C N 1
ATOM 595 C CA . LEU A 1 85 ? -5.51000 -27.98600 -18.31300 1.000 19.29705 85 LEU C CA 1
ATOM 596 C C . LEU A 1 85 ? -6.38100 -28.01600 -19.56900 1.000 20.07872 85 LEU C C 1
ATOM 597 O O . LEU A 1 85 ? -6.21600 -28.85900 -20.45900 1.000 21.68418 85 LEU C O 1
ATOM 602 N N . THR A 1 86 ? -7.30000 -27.06200 -19.64700 1.000 20.13136 86 THR C N 1
ATOM 603 C CA . THR A 1 86 ? -8.04100 -26.74000 -20.85700 1.000 21.42625 86 THR C CA 1
ATOM 604 C C . THR A 1 86 ? -7.99900 -25.23600 -21.07500 1.000 19.66552 86 THR C C 1
ATOM 605 O O . THR A 1 86 ? -7.52600 -24.48300 -20.22000 1.000 18.39168 86 THR C O 1
ATOM 609 N N . PRO A 1 87 ? -8.50100 -24.76300 -22.21600 1.000 20.48140 87 PRO C N 1
ATOM 610 C CA . PRO A 1 87 ? -8.60600 -23.31400 -22.42600 1.000 21.16570 87 PRO C CA 1
ATOM 611 C C . PRO A 1 87 ? -9.39400 -22.59100 -21.34600 1.000 20.03135 87 PRO C C 1
ATOM 612 O O . PRO A 1 87 ? -9.26800 -21.37300 -21.21900 1.000 19.66552 87 PRO C O 1
ATOM 616 N N . GLY A 1 88 ? -10.22000 -23.30800 -20.57500 1.000 17.97058 88 GLY C N 1
ATOM 617 C CA . GLY A 1 88 ? -10.89000 -22.67500 -19.45100 1.000 16.91255 88 GLY C CA 1
ATOM 618 C C . GLY A 1 88 ? -9.92600 -22.11700 -18.42500 1.000 17.91004 88 GLY C C 1
ATOM 619 O O . GLY A 1 88 ? -10.30900 -21.24100 -17.63500 1.000 18.04953 88 GLY C O 1
ATOM 620 N N . ASP A 1 89 ? -8.67200 -22.59200 -18.43600 1.000 16.28880 89 ASP C N 1
ATOM 621 C CA . ASP A 1 89 ? -7.61800 -22.14800 -17.52800 1.000 14.55174 89 ASP C CA 1
ATOM 622 C C . ASP A 1 89 ? -6.72500 -21.06500 -18.13500 1.000 14.77546 89 ASP C C 1
ATOM 623 O O . ASP A 1 89 ? -5.84100 -20.54600 -17.45300 1.000 14.96758 89 ASP C O 1
ATOM 628 N N . THR A 1 90 ? -6.91900 -20.71500 -19.39500 1.000 16.29932 90 THR C N 1
ATOM 629 C CA . THR A 1 90 ? -6.16600 -19.60900 -19.96400 1.000 13.99905 90 THR C CA 1
ATOM 630 C C . THR A 1 90 ? -6.50700 -18.33500 -19.20500 1.000 13.57794 90 THR C C 1
ATOM 631 O O . THR A 1 90 ? -7.68500 -18.01400 -19.00700 1.000 16.53093 90 THR C O 1
ATOM 635 N N . ALA A 1 91 ? -5.47200 -17.60900 -18.78500 1.000 12.96471 91 ALA C N 1
ATOM 636 C CA . ALA A 1 91 ? -5.64800 -16.40700 -17.97000 1.000 13.91219 91 ALA C CA 1
ATOM 637 C C . ALA A 1 91 ? -4.27600 -15.87300 -17.59800 1.000 15.27025 91 ALA C C 1
ATOM 638 O O . ALA A 1 91 ? -3.25600 -16.53400 -17.80400 1.000 15.15182 91 ALA C O 1
ATOM 640 N N . VAL A 1 92 ? -4.25800 -14.66700 -17.03200 1.000 12.92523 92 VAL C N 1
ATOM 641 C CA . VAL A 1 92 ? -3.07000 -14.16200 -16.36100 1.000 12.47518 92 VAL C CA 1
ATOM 642 C C . VAL A 1 92 ? -3.17300 -14.58000 -14.90400 1.000 12.13040 92 VAL C C 1
ATOM 643 O O . VAL A 1 92 ? -4.19600 -14.33300 -14.25000 1.000 15.99665 92 VAL C O 1
ATOM 647 N N . TYR A 1 93 ? -2.12400 -15.23000 -14.40900 1.000 12.13567 93 TYR C N 1
ATOM 648 C CA . TYR A 1 93 ? -2.04100 -15.72300 -13.04000 1.000 11.79352 93 TYR C CA 1
ATOM 649 C C . TYR A 1 93 ? -1.12900 -14.81200 -12.23300 1.000 12.45149 93 TYR C C 1
ATOM 650 O O . TYR A 1 93 ? -0.05900 -14.41000 -12.70300 1.000 13.91483 93 TYR C O 1
ATOM 659 N N . TYR A 1 94 ? -1.56700 -14.46500 -11.03300 1.000 9.63010 94 TYR C N 1
ATOM 660 C CA . TYR A 1 94 ? -0.85000 -13.53000 -10.18400 1.000 10.70128 94 TYR C CA 1
ATOM 661 C C . TYR A 1 94 ? -0.64100 -14.13100 -8.81000 1.000 12.98840 94 TYR C C 1
ATOM 662 O O . TYR A 1 94 ? -1.54100 -14.77200 -8.25700 1.000 14.36225 94 TYR C O 1
ATOM 671 N N A CYS A 1 95 ? 0.55100 -13.93700 -8.25800 0.730 12.10935 95 CYS C N 1
ATOM 672 N N B CYS A 1 95 ? 0.52100 -13.83800 -8.24100 0.270 13.60689 95 CYS C N 1
ATOM 673 C CA A CYS A 1 95 ? 0.77700 -14.23800 -6.85300 0.730 12.94629 95 CYS C CA 1
ATOM 674 C CA B CYS A 1 95 ? 0.87700 -14.20800 -6.88200 0.270 14.13064 95 CYS C CA 1
ATOM 675 C C A CYS A 1 95 ? 0.70000 -12.98200 -6.00100 0.730 12.86470 95 CYS C C 1
ATOM 676 C C B CYS A 1 95 ? 0.79100 -12.98100 -5.97800 0.270 14.42278 95 CYS C C 1
ATOM 677 O O A CYS A 1 95 ? 0.96700 -11.86800 -6.46000 0.730 13.81481 95 CYS C O 1
ATOM 678 O O B CYS A 1 95 ? 1.14900 -11.87300 -6.38800 0.270 15.02812 95 CYS C O 1
ATOM 683 N N . ASN A 1 96 ? 0.30000 -13.18100 -4.74700 1.000 13.68059 96 ASN C N 1
ATOM 684 C CA . ASN A 1 96 ? 0.07000 -12.09800 -3.79800 1.000 15.67820 96 ASN C CA 1
ATOM 685 C C . ASN A 1 96 ? 0.69700 -12.50300 -2.47600 1.000 15.57818 96 ASN C C 1
ATOM 686 O O . ASN A 1 96 ? 0.62900 -13.67000 -2.09100 1.000 14.48332 96 ASN C O 1
ATOM 691 N N . LEU A 1 97 ? 1.30500 -11.53500 -1.80300 1.000 14.63597 97 LEU C N 1
ATOM 692 C CA . LEU A 1 97 ? 1.83400 -11.68800 -0.45300 1.000 15.03865 97 LEU C CA 1
ATOM 693 C C . LEU A 1 97 ? 1.30500 -10.50500 0.34600 1.000 16.32564 97 LEU C C 1
ATOM 694 O O . LEU A 1 97 ? 1.48700 -9.34900 -0.05500 1.000 16.91782 97 LEU C O 1
ATOM 699 N N . ASN A 1 98 ? 0.58100 -10.78600 1.42500 1.000 15.51502 98 ASN C N 1
ATOM 700 C CA . ASN A 1 98 ? -0.03200 -9.73700 2.23000 1.000 14.69650 98 ASN C CA 1
ATOM 701 C C . ASN A 1 98 ? 0.45900 -9.86100 3.66200 1.000 16.59936 98 ASN C C 1
ATOM 702 O O . ASN A 1 98 ? 0.20000 -10.87500 4.31700 1.000 20.31296 98 ASN C O 1
ATOM 707 N N . VAL A 1 99 ? 1.12700 -8.82400 4.15700 1.000 16.58357 99 VAL C N 1
ATOM 708 C CA . VAL A 1 99 ? 1.85300 -8.92600 5.41600 1.000 21.52627 99 VAL C CA 1
ATOM 709 C C . VAL A 1 99 ? 1.38400 -7.85300 6.37900 1.000 23.00802 99 VAL C C 1
ATOM 710 O O . VAL A 1 99 ? 0.82800 -6.81800 5.99800 1.000 22.26056 99 VAL C O 1
ATOM 714 N N . ARG A 1 100 ? 1.63900 -8.11400 7.65200 1.000 25.85836 100 ARG C N 1
ATOM 715 C CA . ARG A 1 100 ? 1.41900 -7.12700 8.69400 1.000 29.21929 100 ARG C CA 1
ATOM 716 C C . ARG A 1 100 ? 2.61900 -7.24200 9.61500 1.000 35.69902 100 ARG C C 1
ATOM 717 O O . ARG A 1 100 ? 2.83100 -8.30600 10.20300 1.000 39.79688 100 ARG C O 1
ATOM 725 N N . THR A 1 101 ? 3.42100 -6.18100 9.70500 1.000 35.24896 101 THR C N 1
ATOM 726 C CA . THR A 1 101 ? 4.61800 -6.19500 10.54000 1.000 40.96281 101 THR C CA 1
ATOM 727 C C 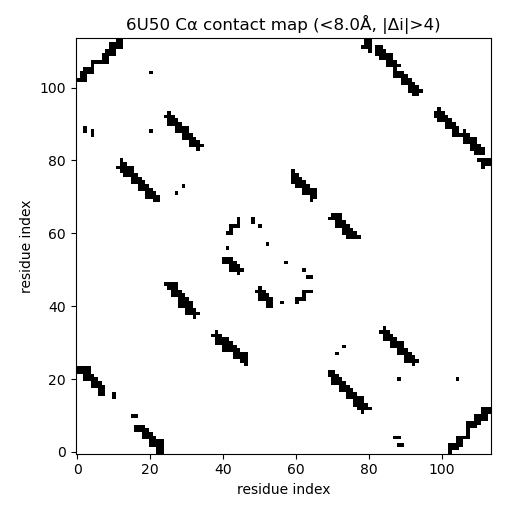. THR A 1 101 ? 4.51300 -5.12700 11.62500 1.000 44.03949 101 THR C C 1
ATOM 728 O O . THR A 1 101 ? 3.56100 -4.34700 11.68000 1.000 45.57125 101 THR C O 1
ATOM 732 N N . ALA A 1 102 ? 5.51000 -5.11800 12.51400 1.000 44.32374 102 ALA C N 1
ATOM 733 C CA . ALA A 1 102 ? 5.50400 -4.19300 13.64100 1.000 46.30555 102 ALA C CA 1
ATOM 734 C C . ALA A 1 102 ? 5.93400 -2.79700 13.21600 1.000 49.89546 102 ALA C C 1
ATOM 735 O O . ALA A 1 102 ? 5.29700 -1.80200 13.57900 1.000 51.50881 102 ALA C O 1
ATOM 737 N N . VAL A 1 103 ? 7.02900 -2.70900 12.46500 1.000 51.29562 103 VAL C N 1
ATOM 738 C CA . VAL A 1 103 ? 7.55300 -1.41200 12.05300 1.000 55.10134 103 VAL C CA 1
ATOM 739 C C . VAL A 1 103 ? 6.66000 -0.78200 10.99500 1.000 52.94582 103 VAL C C 1
ATOM 740 O O . VAL A 1 103 ? 6.17700 0.34600 11.15600 1.000 52.88002 103 VAL C O 1
ATOM 744 N N . ALA A 1 104 ? 6.42800 -1.50400 9.90000 1.000 48.86112 104 ALA C N 1
ATOM 745 C CA . ALA A 1 104 ? 5.83300 -0.93300 8.70000 1.000 45.23174 104 ALA C CA 1
ATOM 746 C C . ALA A 1 104 ? 4.31900 -1.03500 8.66800 1.000 39.27050 104 ALA C C 1
ATOM 747 O O . ALA A 1 104 ? 3.68600 -0.32000 7.88100 1.000 39.43104 104 ALA C O 1
ATOM 749 N N . GLY A 1 105 ? 3.73200 -1.90600 9.47800 1.000 32.69339 105 GLY C N 1
ATOM 750 C CA . GLY A 1 105 ? 2.29600 -2.11000 9.42000 1.000 31.01161 105 GLY C CA 1
ATOM 751 C C . GLY A 1 105 ? 1.94300 -3.06300 8.30900 1.000 29.95622 105 GLY C C 1
ATOM 752 O O . GLY A 1 105 ? 2.59300 -4.08400 8.12200 1.000 30.28521 105 GLY C O 1
ATOM 753 N N . ARG A 1 106 ? 0.90200 -2.72400 7.55900 1.000 29.02716 106 ARG C N 1
ATOM 754 C CA . ARG A 1 106 ? 0.40000 -3.59500 6.51300 1.000 26.20841 106 ARG C CA 1
ATOM 755 C C . ARG A 1 106 ? 1.05700 -3.28300 5.17400 1.000 27.71911 106 ARG C C 1
ATOM 756 O O . ARG A 1 106 ? 1.28600 -2.11600 4.82400 1.000 27.03482 106 ARG C O 1
ATOM 764 N N . ASN A 1 107 ? 1.35600 -4.33900 4.42600 1.000 25.02142 107 ASN C N 1
ATOM 765 C CA . ASN A 1 107 ? 1.85300 -4.19100 3.06600 1.000 22.82905 107 ASN C CA 1
ATOM 766 C C . ASN A 1 107 ? 1.27700 -5.30100 2.19800 1.000 18.73383 107 ASN C C 1
ATOM 767 O O . ASN A 1 107 ? 1.04700 -6.42700 2.64800 1.000 20.57089 107 ASN C O 1
ATOM 772 N N . ASP A 1 108 ? 1.07200 -4.96600 0.93600 1.000 15.92823 108 ASP C N 1
ATOM 773 C CA . ASP A 1 108 ? 0.39500 -5.83500 -0.01900 1.000 16.84939 108 ASP C CA 1
ATOM 774 C C . ASP A 1 108 ? 1.24100 -5.86100 -1.28200 1.000 16.70463 108 ASP C C 1
ATOM 775 O O . ASP A 1 108 ? 1.47700 -4.81200 -1.88500 1.000 19.77079 108 ASP C O 1
ATOM 780 N N . TYR A 1 109 ? 1.71600 -7.04000 -1.67400 1.000 14.68334 109 TYR C N 1
ATOM 781 C CA . TYR A 1 109 ? 2.64400 -7.14200 -2.79000 1.000 15.58345 109 TYR C CA 1
ATOM 782 C C . T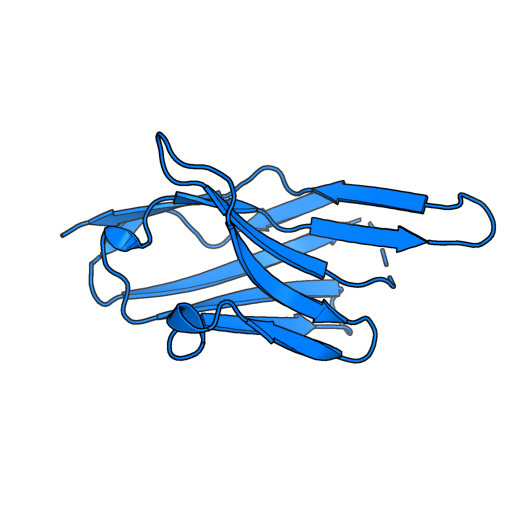YR A 1 109 ? 2.10200 -8.11700 -3.81800 1.000 15.07812 109 TYR C C 1
ATOM 783 O O . TYR A 1 109 ? 1.56300 -9.16400 -3.46200 1.000 14.43068 109 TYR C O 1
ATOM 792 N N . TRP A 1 110 ? 2.27700 -7.78000 -5.09200 1.000 15.64661 110 TRP C N 1
ATOM 793 C CA . TRP A 1 110 ? 1.77300 -8.60500 -6.18300 1.000 12.79890 110 TRP C CA 1
ATOM 794 C C . TRP A 1 110 ? 2.87400 -8.83500 -7.20800 1.000 14.94127 110 TRP C C 1
ATOM 795 O O . TRP A 1 110 ? 3.70100 -7.95300 -7.46000 1.000 18.30746 110 TRP C O 1
ATOM 806 N N . GLY A 1 111 ? 2.88500 -10.03200 -7.77600 1.000 13.98326 111 GLY C N 1
ATOM 807 C CA . GLY A 1 111 ? 3.74100 -10.30600 -8.90900 1.000 16.39144 111 GLY C CA 1
ATOM 808 C C . GLY A 1 111 ? 3.22700 -9.62400 -10.15500 1.000 17.90215 111 GLY C C 1
ATOM 809 O O . GLY A 1 111 ? 2.12700 -9.07500 -10.20700 1.000 19.77869 111 GLY C O 1
ATOM 810 N N . GLN A 1 112 ? 4.06400 -9.67000 -11.18400 1.000 19.36548 112 GLN C N 1
ATOM 811 C CA . GLN A 1 112 ? 3.80000 -8.98600 -12.43300 1.000 22.48954 112 GLN C CA 1
ATOM 812 C C . GLN A 1 112 ? 2.72300 -9.67900 -13.25400 1.000 22.26320 112 GLN C C 1
ATOM 813 O O . GLN A 1 112 ? 2.15900 -9.07100 -14.17000 1.000 25.35041 112 GLN C O 1
ATOM 819 N N . GLY A 1 113 ? 2.41000 -10.92300 -12.93700 1.000 19.93923 113 GLY C N 1
ATOM 820 C CA . GLY A 1 113 ? 1.47100 -11.68200 -13.73300 1.000 17.92847 113 GLY C CA 1
ATOM 821 C C . GLY A 1 113 ? 2.18500 -12.56500 -14.73700 1.000 17.42841 113 GLY C C 1
ATOM 822 O O . GLY A 1 113 ? 3.22000 -12.17600 -15.31300 1.000 19.56024 113 GLY C O 1
ATOM 823 N N . THR A 1 114 ? 1.63100 -13.76200 -14.92600 1.000 16.07035 114 THR C N 1
ATOM 824 C CA . THR A 1 114 ? 2.12600 -14.77600 -15.84700 1.000 16.39407 114 THR C CA 1
ATOM 825 C C . THR A 1 114 ? 0.98300 -15.18800 -16.75800 1.000 15.31236 114 THR C C 1
ATOM 826 O O . THR A 1 114 ? -0.01500 -15.74500 -16.29500 1.000 15.10444 114 THR C O 1
ATOM 830 N N . GLN A 1 115 ? 1.12000 -14.92700 -18.04800 1.000 15.65451 115 GLN C N 1
ATOM 831 C CA . GLN A 1 115 ? 0.15000 -15.45500 -18.99300 1.000 16.27564 115 GLN C CA 1
ATOM 832 C C . GLN A 1 115 ? 0.29000 -16.96700 -19.09600 1.000 15.27288 115 GLN C C 1
ATOM 833 O O . GLN A 1 115 ? 1.40300 -17.48800 -19.26400 1.000 16.05192 115 GLN C O 1
ATOM 839 N N . VAL A 1 116 ? -0.84400 -17.66400 -19.00900 1.000 13.11473 116 VAL C N 1
ATOM 840 C CA . VAL A 1 116 ? -0.95600 -19.08300 -19.32900 1.000 13.82008 116 VAL C CA 1
ATOM 841 C C . VAL A 1 116 ? -1.94900 -19.18900 -20.46700 1.000 14.80441 116 VAL C C 1
ATOM 842 O O . VAL A 1 116 ? -3.07200 -18.68400 -20.35300 1.000 14.85441 116 VAL C O 1
ATOM 846 N N . THR A 1 117 ? -1.53300 -19.81000 -21.57500 1.000 14.91231 117 THR C N 1
ATOM 847 C CA . THR A 1 117 ? -2.40300 -19.98300 -22.73100 1.000 16.60725 117 THR C CA 1
ATOM 848 C C . THR A 1 117 ? -2.43700 -21.45500 -23.08700 1.000 16.35722 117 THR C C 1
ATOM 849 O O . THR A 1 117 ? -1.43400 -22.01900 -23.54100 1.000 17.98110 117 THR C O 1
ATOM 853 N N . VAL A 1 118 ? -3.59200 -22.06800 -22.89500 1.000 16.38354 118 VAL C N 1
ATOM 854 C CA . VAL A 1 118 ? -3.75800 -23.48700 -23.17900 1.000 18.35483 118 VAL C CA 1
ATOM 855 C C . VAL A 1 118 ? -4.28900 -23.62700 -24.59900 1.000 23.59230 118 VAL C C 1
ATOM 856 O O . VAL A 1 118 ? -5.33600 -23.06500 -24.94900 1.000 25.34251 118 VAL C O 1
ATOM 860 N N . SER A 1 119 ? -3.57300 -24.37000 -25.43000 1.000 26.74531 119 SER C N 1
ATOM 861 C CA . SER A 1 119 ? -3.96900 -24.51700 -26.82600 1.000 33.09607 119 SER C CA 1
ATOM 862 C C . SER A 1 119 ? -4.71500 -25.83400 -27.00600 1.000 40.50486 119 SER C C 1
ATOM 863 O O . SER A 1 119 ? -4.26000 -26.88200 -26.53600 1.000 39.00468 119 SER C O 1
ATOM 866 N N . SER A 1 120 ? -5.86300 -25.77400 -27.66900 1.000 49.65332 120 SER C N 1
ATOM 867 C CA . SER A 1 120 ? -6.66100 -26.97900 -27.91700 1.000 58.70967 120 SER C CA 1
ATOM 868 C C . SER A 1 120 ? -6.65900 -27.35600 -29.39800 1.000 60.42303 120 SER C C 1
ATOM 869 O O . SER A 1 120 ? -6.08600 -26.66400 -30.23900 1.000 59.80454 120 SER C O 1
#

Sequence (114 aa):
VKLQQSGGGSVQEGGSLRLSCASSAGPMGWYRRAPGNERELVAGISRNGRTIYAPSLKDRFTISRDDDNNILYLQMSDLTPGDTAVYYCCNLNVRTAVAGRNDYWGQGTQVTVSS

Radius of gyration: 13.95 Å; Cα contacts (8 Å, |Δi|>4): 292; chains: 1; bounding box: 28×31×42 Å

Solvent-accessible surface area: 6678 Å² total; per-residue (Å²): 118,133,4,86,11,67,37,31,28,101,19,133,90,55,18,72,28,138,0,26,0,38,39,100,111,6,68,16,4,0,41,23,112,34,125,93,86,131,123,70,65,0,0,8,14,37,144,120,32,204,66,111,31,20,129,96,12,127,125,57,2,63,6,45,55,36,97,137,94,91,40,1,34,0,85,0,43,94,1,70,64,59,2,30,2,41,0,64,0,14,14,58,16,173,65,113,147,66,27,157,54,79,51,86,6,105,16,16,89,0,59,7,65,122

Nearest PDB structures (foldseek):
  6u50-assembly1_C  TM=1.009E+00  e=4.623E-23  Lama glama
  6u51-assembly1_C  TM=9.496E-01  e=1.575E-20  Lama glama
  7a4t-assembly1_A  TM=9.409E-01  e=4.368E-16  Lama glama
  7ssh-assembly13_Z  TM=9.005E-01  e=1.168E-14  Lama glama
  6glx-assembly1_H  TM=8.834E-01  e=1.851E-11  Lama glama

Secondary structure (DSSP, 8-state):
--EEEES-EEEETT--EEEEEEE----EEEEEE-TTS--EEEEEE-TT--EEE-GGGTTTEEEEEETTTTEEEEEE-S--GGG-EEEEEEEEEE-SSS-EEEEE---EEEEEE-

B-factor: mean 25.46, std 12.37, range [9.63, 75.64]

Foldseek 3Di:
DAWAKDWADEDEAQAKIKMKIADCAAKKFKWWDDPPDDIDTAKIAGPVGDIDGDVVQVVFWDWDADPVRRMIIIIGGNDDQVPFTWMKMKGWHADDPPGIDIYMHPTDTHGYDD